Protein AF-A0A388S922-F1 (afdb_monomer_lite)

Foldseek 3Di:
DAADFPVVLLVVLVVVLVVLVVVLVVCCVVCVVCNVVSVVPSVLVSQQSVQLSVLCRRVRPCCVVPPDSCSNRDDPPDDDDD

Organism: NCBI:txid2259133

pLDDT: mean 91.3, std 11.34, range [52.66, 98.62]

Secondary structure (DSSP, 8-state):
-PPPP-HHHHHHHHHHHHHHHHHHHHHHHH-GGGHHHHIIIIIHHHHHHHHHHHHHTTTGGGHHHHS-HHHHHS--TTT---

Sequence (82 aa):
MTDPIQADWLLATLEDTRDALDTAIDSLSRHPEEAEEILTEEIAAAYAKLNYAVNTARCGAEGLDTMEDDELVAYPVKELPF

Structure (mmCIF, N/CA/C/O backbone):
data_AF-A0A388S922-F1
#
_entry.id   AF-A0A388S922-F1
#
loop_
_atom_site.group_PDB
_atom_site.id
_atom_site.type_symbol
_atom_site.label_atom_id
_atom_site.label_alt_id
_atom_site.label_comp_id
_atom_site.label_asym_id
_atom_site.label_entity_id
_atom_site.label_seq_id
_atom_site.pdbx_PDB_ins_code
_atom_site.Cartn_x
_atom_site.Cartn_y
_atom_site.Cartn_z
_atom_site.occupancy
_atom_site.B_iso_or_equiv
_atom_site.auth_seq_id
_atom_site.auth_comp_id
_atom_site.auth_asym_id
_atom_site.auth_atom_id
_atom_site.pdbx_PDB_model_num
ATOM 1 N N . MET A 1 1 ? 19.306 11.108 -19.112 1.00 52.66 1 MET A N 1
ATOM 2 C CA . MET A 1 1 ? 17.994 10.515 -19.436 1.00 52.66 1 MET A CA 1
ATOM 3 C C . MET A 1 1 ? 17.645 9.628 -18.266 1.00 52.66 1 MET A C 1
ATOM 5 O O . MET A 1 1 ? 18.472 8.796 -17.934 1.00 52.66 1 MET A O 1
ATOM 9 N N . THR A 1 2 ? 16.530 9.881 -17.590 1.00 70.00 2 THR A N 1
ATOM 10 C CA . THR A 1 2 ? 15.991 8.980 -16.564 1.00 70.00 2 THR A CA 1
ATOM 11 C C . THR A 1 2 ? 15.436 7.726 -17.232 1.00 70.00 2 THR A C 1
ATOM 13 O O . THR A 1 2 ? 14.901 7.820 -18.341 1.00 70.00 2 THR A O 1
ATOM 16 N N . ASP A 1 3 ? 15.575 6.576 -16.576 1.00 80.25 3 ASP A N 1
ATOM 17 C CA . ASP A 1 3 ? 15.024 5.313 -17.065 1.00 80.25 3 ASP A CA 1
ATOM 18 C C . ASP A 1 3 ? 13.493 5.394 -17.226 1.00 80.25 3 ASP A C 1
ATOM 20 O O . ASP A 1 3 ? 12.814 6.124 -16.480 1.00 80.25 3 ASP A O 1
ATOM 24 N N . PRO A 1 4 ? 12.922 4.706 -18.234 1.00 89.81 4 PRO A N 1
ATOM 25 C CA . PRO A 1 4 ? 11.479 4.695 -18.442 1.00 89.81 4 PRO A CA 1
ATOM 26 C C . PRO A 1 4 ? 10.754 4.063 -17.245 1.00 89.81 4 PRO A C 1
ATOM 28 O O . PRO A 1 4 ? 11.317 3.253 -16.516 1.00 89.81 4 PRO A O 1
ATOM 31 N N . ILE A 1 5 ? 9.484 4.432 -17.051 1.00 92.88 5 ILE A N 1
ATOM 32 C CA . ILE A 1 5 ? 8.637 3.784 -16.039 1.00 92.88 5 ILE A CA 1
ATOM 33 C C . ILE A 1 5 ? 8.429 2.320 -16.434 1.00 92.88 5 ILE A C 1
ATOM 35 O O . ILE A 1 5 ? 8.058 2.028 -17.573 1.00 92.88 5 ILE A O 1
ATOM 39 N N . GLN A 1 6 ? 8.610 1.417 -15.476 1.00 95.00 6 GLN A N 1
ATOM 40 C CA . GLN A 1 6 ? 8.309 0.000 -15.606 1.00 95.00 6 GLN A CA 1
ATOM 41 C C . GLN A 1 6 ? 6.824 -0.233 -15.300 1.00 95.00 6 GLN A C 1
ATOM 43 O O . GLN A 1 6 ? 6.423 -0.363 -14.147 1.00 95.00 6 GLN A O 1
ATOM 48 N N . ALA A 1 7 ? 5.989 -0.240 -16.342 1.00 95.44 7 ALA A N 1
ATOM 49 C CA . ALA A 1 7 ? 4.531 -0.254 -16.196 1.00 95.44 7 ALA A CA 1
ATOM 50 C C . ALA A 1 7 ? 3.990 -1.494 -15.461 1.00 95.44 7 ALA A C 1
ATOM 52 O O . ALA A 1 7 ? 3.127 -1.344 -14.601 1.00 95.44 7 ALA A O 1
ATOM 53 N N . ASP A 1 8 ? 4.511 -2.689 -15.755 1.00 96.62 8 ASP A N 1
ATOM 54 C CA . ASP A 1 8 ? 4.066 -3.931 -15.101 1.00 96.62 8 ASP A CA 1
ATOM 55 C C . ASP A 1 8 ? 4.413 -3.939 -13.605 1.00 96.62 8 ASP A C 1
ATOM 57 O O . ASP A 1 8 ? 3.620 -4.378 -12.775 1.00 96.62 8 ASP A O 1
ATOM 61 N N . TRP A 1 9 ? 5.577 -3.390 -13.250 1.00 96.12 9 TRP A N 1
ATOM 62 C CA . TRP A 1 9 ? 5.998 -3.237 -11.861 1.00 96.12 9 TRP A CA 1
ATOM 63 C C . TRP A 1 9 ? 5.150 -2.208 -11.112 1.00 96.12 9 TRP A C 1
ATOM 65 O O . TRP A 1 9 ? 4.677 -2.457 -10.001 1.00 96.12 9 TRP A O 1
ATOM 75 N N . LEU A 1 10 ? 4.920 -1.051 -11.737 1.00 96.38 10 LEU A N 1
ATOM 76 C CA . LEU A 1 10 ? 4.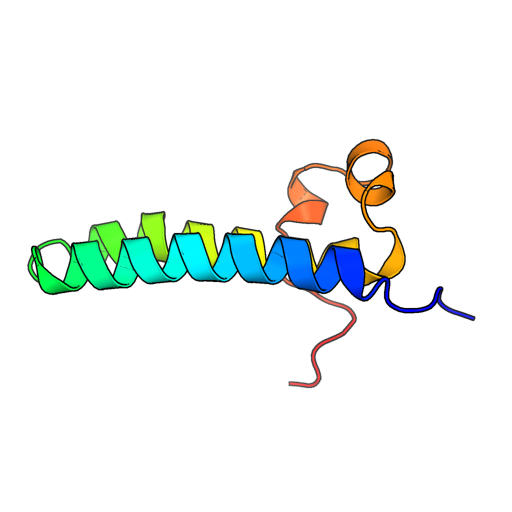059 -0.020 -11.175 1.00 96.38 10 LEU A CA 1
ATOM 77 C C . LEU A 1 10 ? 2.635 -0.553 -10.969 1.00 96.38 10 LEU A C 1
ATOM 79 O O . LEU A 1 10 ? 2.033 -0.293 -9.936 1.00 96.38 10 LEU A O 1
ATOM 83 N N . LEU A 1 11 ? 2.108 -1.338 -11.911 1.00 98.00 11 LEU A N 1
ATOM 84 C CA . LEU A 1 11 ? 0.813 -1.991 -11.744 1.00 98.00 11 LEU A CA 1
ATOM 85 C C . LEU A 1 11 ? 0.818 -2.936 -10.536 1.00 98.00 11 LEU A C 1
ATOM 87 O O . LEU A 1 11 ? -0.040 -2.791 -9.673 1.00 98.00 11 LEU A O 1
ATOM 91 N N . ALA A 1 12 ? 1.796 -3.839 -10.432 1.00 97.81 12 ALA A N 1
ATOM 92 C CA . ALA A 1 12 ? 1.872 -4.800 -9.329 1.00 97.81 12 ALA A CA 1
ATOM 93 C C . ALA A 1 12 ? 1.946 -4.119 -7.947 1.00 97.81 12 ALA A C 1
ATOM 95 O O . ALA A 1 12 ? 1.278 -4.530 -7.000 1.00 97.81 12 ALA A O 1
ATOM 96 N N . THR A 1 13 ? 2.720 -3.040 -7.828 1.00 97.31 13 THR A N 1
ATOM 97 C CA . THR A 1 13 ? 2.854 -2.277 -6.572 1.00 97.31 13 THR A CA 1
ATOM 98 C C . THR A 1 13 ? 1.618 -1.428 -6.249 1.00 97.31 13 THR A C 1
ATOM 100 O O . THR A 1 13 ? 1.266 -1.252 -5.079 1.00 97.31 13 THR A O 1
ATOM 103 N N . LEU A 1 14 ? 0.896 -0.947 -7.265 1.00 98.12 14 LEU A N 1
ATOM 104 C CA . LEU A 1 14 ? -0.407 -0.305 -7.078 1.00 98.12 14 LEU A CA 1
ATOM 105 C C . LEU A 1 14 ? -1.497 -1.304 -6.674 1.00 98.12 14 LEU A C 1
ATOM 107 O O . LEU A 1 14 ? -2.382 -0.941 -5.903 1.00 98.12 14 LEU A O 1
ATOM 111 N N . GLU A 1 15 ? -1.443 -2.548 -7.152 1.00 98.50 15 GLU A N 1
ATOM 112 C CA . GLU A 1 15 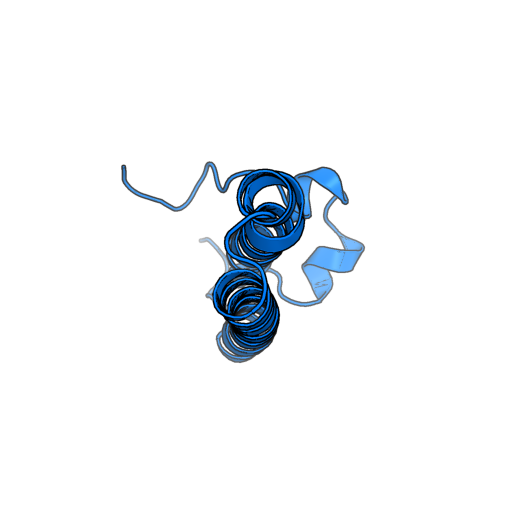? -2.346 -3.610 -6.695 1.00 98.50 15 GLU A CA 1
ATOM 113 C C . GLU A 1 15 ? -2.116 -3.937 -5.216 1.00 98.50 15 GLU A C 1
ATOM 115 O O . GLU A 1 15 ? -3.082 -4.003 -4.463 1.00 98.50 15 GLU A O 1
ATOM 120 N N . ASP A 1 16 ? -0.862 -4.005 -4.767 1.00 97.81 16 ASP A N 1
ATOM 121 C CA . ASP A 1 16 ? -0.532 -4.166 -3.344 1.00 97.81 16 ASP A CA 1
ATOM 122 C C . ASP A 1 16 ? -1.015 -2.972 -2.491 1.00 97.81 16 ASP A C 1
ATOM 124 O O . ASP A 1 16 ? -1.532 -3.133 -1.384 1.00 97.81 16 ASP A O 1
ATOM 128 N N . THR A 1 17 ? -0.916 -1.752 -3.028 1.00 98.00 17 THR A N 1
ATOM 129 C CA . THR A 1 17 ? -1.464 -0.549 -2.378 1.00 98.00 17 THR A CA 1
ATOM 130 C C . THR A 1 17 ? -2.993 -0.603 -2.288 1.00 98.00 17 THR A C 1
ATOM 132 O O . THR A 1 17 ? -3.561 -0.233 -1.259 1.00 98.00 17 THR A O 1
ATOM 135 N N . ARG A 1 18 ? -3.671 -1.073 -3.346 1.00 98.50 18 ARG A N 1
ATOM 136 C CA . ARG A 1 18 ? -5.128 -1.263 -3.360 1.00 98.50 18 ARG A CA 1
ATOM 137 C C . ARG A 1 18 ? -5.550 -2.257 -2.285 1.00 98.50 18 ARG A C 1
ATOM 139 O O . ARG A 1 18 ? -6.460 -1.943 -1.531 1.00 98.50 18 ARG A O 1
ATOM 146 N N . ASP A 1 19 ? -4.877 -3.396 -2.182 1.00 98.50 19 ASP A N 1
ATOM 147 C CA . ASP A 1 19 ? -5.227 -4.434 -1.209 1.00 98.50 19 ASP A CA 1
ATOM 148 C C . ASP A 1 19 ? -5.079 -3.926 0.243 1.00 98.50 19 ASP A C 1
ATOM 150 O O . ASP A 1 19 ? -5.924 -4.197 1.103 1.00 98.50 19 ASP A O 1
ATOM 154 N N . ALA A 1 20 ? -4.049 -3.115 0.518 1.00 98.19 20 ALA A N 1
ATOM 155 C CA . ALA A 1 20 ? -3.889 -2.453 1.815 1.00 98.19 20 ALA A CA 1
ATOM 156 C C . ALA A 1 20 ? -5.004 -1.430 2.096 1.00 98.19 20 ALA A C 1
ATOM 158 O O . ALA A 1 20 ? -5.513 -1.357 3.213 1.00 98.19 20 ALA A O 1
ATOM 159 N N . LEU A 1 21 ? -5.415 -0.663 1.083 1.00 98.31 21 LEU A N 1
ATOM 160 C CA . LEU A 1 21 ? -6.501 0.303 1.225 1.00 98.31 21 LEU A CA 1
ATOM 161 C C . LEU A 1 21 ? -7.865 -0.378 1.408 1.00 98.31 21 LEU A C 1
ATOM 163 O O . LEU A 1 21 ? -8.662 0.078 2.224 1.00 98.31 21 LEU A O 1
ATOM 167 N N . ASP A 1 22 ? -8.125 -1.471 0.691 1.00 98.62 22 ASP A N 1
ATOM 168 C CA . ASP A 1 22 ? -9.341 -2.270 0.857 1.00 98.62 22 ASP A CA 1
ATOM 169 C C . ASP A 1 22 ? -9.431 -2.832 2.284 1.00 98.62 22 ASP A C 1
ATOM 171 O O . ASP A 1 22 ? -10.512 -2.827 2.874 1.00 98.62 22 ASP A O 1
ATOM 175 N N . THR A 1 23 ? -8.29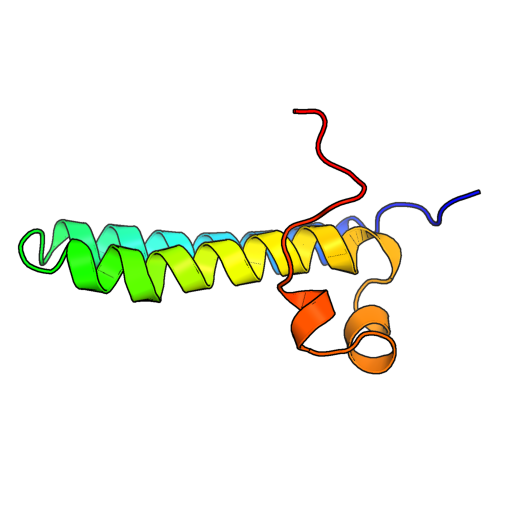4 -3.226 2.870 1.00 98.00 23 THR A N 1
ATOM 176 C CA . THR A 1 23 ? -8.208 -3.637 4.283 1.00 98.00 23 THR A CA 1
ATOM 177 C C . THR A 1 23 ? -8.593 -2.483 5.216 1.00 98.00 23 THR A C 1
ATOM 179 O O . THR A 1 23 ? -9.535 -2.634 5.990 1.00 98.00 23 THR A O 1
ATOM 182 N N . ALA A 1 24 ? -7.988 -1.300 5.048 1.00 98.44 24 ALA A N 1
ATOM 183 C CA . ALA A 1 24 ? -8.301 -0.114 5.855 1.00 98.44 24 ALA A CA 1
ATOM 184 C C . ALA A 1 24 ? -9.774 0.305 5.769 1.00 98.44 24 ALA A C 1
ATOM 186 O O . ALA A 1 24 ? -10.391 0.682 6.769 1.00 98.44 24 ALA A O 1
ATOM 187 N N . ILE A 1 25 ? -10.362 0.227 4.573 1.00 98.56 25 ILE A N 1
ATOM 188 C CA . ILE A 1 25 ? -11.779 0.528 4.351 1.00 98.56 25 ILE A CA 1
ATOM 189 C C . ILE A 1 25 ? -12.665 -0.489 5.074 1.00 98.56 25 ILE A C 1
ATOM 191 O O . ILE A 1 25 ? -13.652 -0.099 5.703 1.00 98.56 25 ILE A O 1
ATOM 195 N N . ASP A 1 26 ? -12.341 -1.776 4.981 1.00 98.62 26 ASP A N 1
ATOM 196 C CA . ASP A 1 26 ? -13.098 -2.852 5.616 1.00 98.62 26 ASP A CA 1
ATOM 197 C C . ASP A 1 26 ? -13.015 -2.770 7.150 1.00 98.62 26 ASP A C 1
ATOM 199 O O . ASP A 1 26 ? -14.055 -2.820 7.816 1.00 98.62 26 ASP A O 1
ATOM 203 N N . SER A 1 27 ? -11.820 -2.537 7.705 1.00 98.38 27 SER A N 1
ATOM 204 C CA . SER A 1 27 ? -11.600 -2.287 9.135 1.00 98.38 27 SER A CA 1
ATOM 205 C C . SER A 1 27 ? -12.423 -1.096 9.621 1.00 98.38 27 SER A C 1
ATOM 207 O O . SER A 1 27 ? -13.241 -1.242 10.529 1.00 98.38 27 SER A O 1
ATOM 209 N N . LEU A 1 28 ? -12.320 0.061 8.956 1.00 98.50 28 LEU A N 1
ATOM 210 C CA . LEU A 1 28 ? -13.028 1.278 9.371 1.00 98.50 28 LEU A CA 1
ATOM 211 C C . LEU A 1 28 ? -14.548 1.149 9.242 1.00 98.50 28 LEU A C 1
ATOM 213 O O . LEU A 1 28 ? -15.302 1.721 10.029 1.00 98.50 28 LEU A O 1
ATOM 217 N N . SER A 1 29 ? -15.012 0.382 8.254 1.00 98.44 29 SER A N 1
ATOM 218 C CA . SER A 1 29 ? -16.439 0.115 8.060 1.00 98.44 29 SER A CA 1
ATOM 219 C C . SER A 1 29 ? -17.024 -0.758 9.173 1.00 98.44 29 SER A C 1
ATOM 221 O O . SER A 1 29 ? -18.207 -0.621 9.492 1.00 98.44 29 SER A O 1
ATOM 223 N N . ARG A 1 30 ? -16.225 -1.662 9.752 1.00 98.38 30 ARG A N 1
ATOM 224 C CA . ARG A 1 30 ? -16.645 -2.549 10.850 1.00 98.38 30 ARG A CA 1
ATOM 225 C C . ARG A 1 30 ? -16.438 -1.928 12.228 1.00 98.38 30 ARG A C 1
ATOM 227 O O . ARG A 1 30 ? -17.272 -2.155 13.101 1.00 98.38 30 ARG A O 1
ATOM 234 N N . HIS A 1 31 ? -15.370 -1.151 12.382 1.00 98.12 31 HIS A N 1
ATOM 235 C CA . HIS A 1 31 ? -14.878 -0.616 13.650 1.00 98.12 31 HIS A CA 1
ATOM 236 C C . HIS A 1 31 ? -14.577 0.888 13.538 1.00 98.12 31 HIS A C 1
ATOM 238 O O . HIS A 1 31 ? -13.425 1.312 13.628 1.00 98.12 31 HIS A O 1
ATOM 244 N N . PRO A 1 32 ? -15.596 1.744 13.330 1.00 97.75 32 PRO A N 1
ATOM 245 C CA . PRO A 1 32 ? -15.390 3.191 13.238 1.00 97.75 32 PRO A CA 1
ATOM 246 C C . PRO A 1 32 ? -14.789 3.804 14.515 1.00 97.75 32 PRO A C 1
ATOM 248 O O . PRO A 1 32 ? -14.204 4.884 14.466 1.00 97.75 32 PRO A O 1
ATOM 251 N N . GLU A 1 33 ? -14.929 3.141 15.663 1.00 98.44 33 GLU A N 1
ATOM 252 C CA . GLU A 1 33 ? -14.302 3.514 16.931 1.00 98.44 33 GLU A CA 1
ATOM 253 C C . GLU A 1 33 ? -12.772 3.349 16.948 1.00 98.44 33 GLU A C 1
ATOM 255 O O . GLU A 1 33 ? -12.110 4.027 17.732 1.00 98.44 33 GLU A O 1
ATOM 260 N N . GLU A 1 34 ? -12.209 2.520 16.063 1.00 98.19 34 GLU A N 1
ATOM 261 C CA . GLU A 1 34 ? -10.766 2.255 15.933 1.00 98.19 34 GLU A CA 1
ATOM 262 C C . GLU A 1 34 ? -10.090 3.190 14.909 1.00 98.19 34 GLU A C 1
ATOM 264 O O . GLU A 1 34 ? -8.950 2.976 14.506 1.00 98.19 34 GLU A O 1
ATOM 269 N N . ALA A 1 35 ? -10.765 4.268 14.490 1.00 98.06 35 ALA A N 1
ATOM 270 C CA . ALA A 1 35 ? -10.299 5.158 13.423 1.00 98.06 35 ALA A CA 1
ATOM 271 C C . ALA A 1 35 ? -8.884 5.732 13.627 1.00 98.06 35 ALA A C 1
ATOM 273 O O . ALA A 1 35 ? -8.175 5.937 12.645 1.00 98.06 35 ALA A O 1
ATOM 274 N N . GLU A 1 36 ? -8.475 6.000 14.872 1.00 98.25 36 GLU A N 1
ATOM 275 C CA . GLU A 1 36 ? -7.120 6.488 15.172 1.00 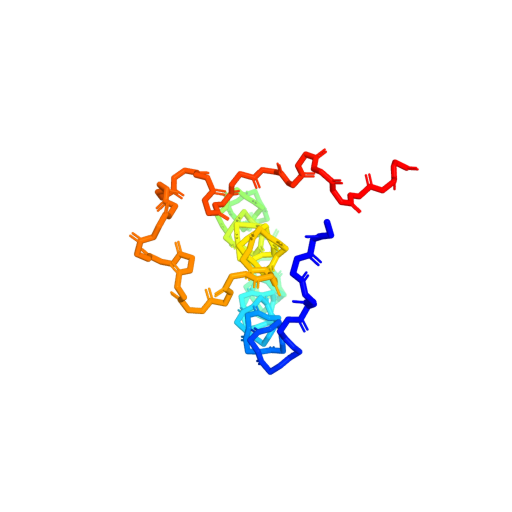98.25 36 GLU A CA 1
ATOM 276 C C . GLU A 1 36 ? -6.065 5.412 14.875 1.00 98.25 36 GLU A C 1
ATOM 278 O O . GLU A 1 36 ? -5.076 5.699 14.208 1.00 98.25 36 GLU A O 1
ATOM 283 N N . GLU A 1 37 ? -6.306 4.168 15.300 1.00 98.00 37 GLU A N 1
ATOM 284 C CA . GLU A 1 37 ? -5.406 3.032 15.067 1.00 98.00 37 GLU A CA 1
ATOM 285 C C . GLU A 1 37 ? -5.308 2.726 13.570 1.00 98.00 37 GLU A C 1
ATOM 287 O O . GLU A 1 37 ? -4.211 2.695 13.010 1.00 98.00 37 GLU A O 1
ATOM 292 N N . ILE A 1 38 ? -6.455 2.655 12.887 1.00 98.50 38 ILE A N 1
ATOM 293 C CA . ILE A 1 38 ? -6.532 2.451 11.434 1.00 98.50 38 ILE A CA 1
ATOM 294 C C . ILE A 1 38 ? -5.782 3.562 10.684 1.00 98.50 38 ILE A C 1
ATOM 296 O O . ILE A 1 38 ? -5.092 3.291 9.699 1.00 98.50 38 ILE A O 1
ATOM 300 N N . LEU A 1 39 ? -5.870 4.815 11.144 1.00 97.94 39 LEU A N 1
ATOM 301 C CA . LEU A 1 39 ? -5.130 5.929 10.553 1.00 97.94 39 LEU A CA 1
ATOM 302 C C . LEU A 1 39 ? -3.617 5.780 10.741 1.00 97.94 39 LEU A C 1
ATOM 304 O O . LEU A 1 39 ? -2.858 5.999 9.794 1.00 97.94 39 LEU A O 1
ATOM 308 N N . THR A 1 40 ? -3.172 5.441 11.950 1.00 97.50 40 THR A N 1
ATOM 309 C CA . THR A 1 40 ? -1.742 5.368 12.275 1.00 97.50 40 THR A CA 1
ATOM 310 C C . THR A 1 40 ? -1.058 4.096 11.787 1.00 97.50 40 THR A C 1
ATOM 312 O O . THR A 1 40 ? 0.161 4.105 11.633 1.00 97.50 40 THR A O 1
ATOM 315 N N . GLU A 1 41 ? -1.815 3.032 11.516 1.00 97.44 41 GLU A N 1
ATOM 316 C CA . GLU A 1 41 ? -1.278 1.726 11.129 1.00 97.44 41 GLU A CA 1
ATOM 317 C C . GLU A 1 41 ? -1.648 1.358 9.689 1.00 97.44 41 GLU A C 1
ATOM 319 O O . GLU A 1 41 ? -0.781 1.323 8.815 1.00 97.44 41 GLU A O 1
ATOM 324 N N . GLU A 1 42 ? -2.930 1.127 9.401 1.00 98.12 42 GLU A N 1
ATOM 325 C CA . GLU A 1 42 ? -3.364 0.590 8.105 1.00 98.12 42 GLU A CA 1
ATOM 326 C C . GLU A 1 42 ? -3.234 1.618 6.973 1.00 98.12 42 GLU A C 1
ATOM 328 O O . GLU A 1 42 ? -2.684 1.328 5.905 1.00 98.12 42 GLU A O 1
ATOM 333 N N . ILE A 1 43 ? -3.667 2.858 7.215 1.00 97.38 43 ILE A N 1
ATOM 334 C CA . ILE A 1 43 ? -3.505 3.949 6.247 1.00 97.38 43 ILE A CA 1
ATOM 335 C C . ILE A 1 43 ? -2.019 4.306 6.093 1.00 97.38 43 ILE A C 1
ATOM 337 O O . ILE A 1 43 ? -1.562 4.564 4.977 1.00 97.38 43 ILE A O 1
ATOM 341 N N . ALA A 1 44 ? -1.236 4.273 7.176 1.00 96.06 44 ALA A N 1
ATOM 342 C CA . ALA A 1 44 ? 0.212 4.468 7.105 1.00 96.06 44 ALA A CA 1
ATOM 343 C C . ALA A 1 44 ? 0.898 3.385 6.251 1.00 96.06 44 ALA A C 1
ATOM 345 O O . ALA A 1 44 ? 1.771 3.705 5.441 1.00 96.06 44 ALA A O 1
ATOM 346 N N . ALA A 1 45 ? 0.464 2.126 6.356 1.00 96.00 45 ALA A N 1
ATOM 347 C CA . ALA A 1 45 ? 0.946 1.036 5.512 1.00 96.00 45 ALA A CA 1
ATOM 348 C C . ALA A 1 45 ? 0.587 1.248 4.031 1.00 96.00 45 ALA A C 1
ATOM 350 O O . ALA A 1 45 ? 1.433 1.040 3.158 1.00 96.00 45 ALA A O 1
ATOM 351 N N . ALA A 1 46 ? -0.628 1.720 3.732 1.00 97.31 46 ALA A N 1
ATOM 352 C CA . ALA A 1 46 ? -1.018 2.078 2.369 1.00 97.31 46 ALA A CA 1
ATOM 353 C C . ALA A 1 46 ? -0.147 3.218 1.804 1.00 97.31 46 ALA A C 1
ATOM 355 O O . ALA A 1 46 ? 0.293 3.144 0.657 1.00 97.31 46 ALA A O 1
ATOM 356 N N . TYR A 1 47 ? 0.180 4.236 2.611 1.00 95.88 47 TYR A N 1
ATOM 357 C CA . TYR A 1 47 ? 1.121 5.287 2.205 1.00 95.88 47 TYR A CA 1
ATOM 358 C C . TYR A 1 47 ? 2.526 4.751 1.941 1.00 95.88 47 TYR A C 1
ATOM 360 O O . TYR A 1 47 ? 3.127 5.116 0.933 1.00 95.88 47 TYR A O 1
ATOM 368 N N . ALA A 1 48 ? 3.047 3.874 2.801 1.00 96.00 48 ALA A N 1
ATOM 369 C CA . ALA A 1 48 ? 4.355 3.259 2.596 1.00 96.00 48 ALA A CA 1
ATOM 370 C C . ALA A 1 48 ? 4.409 2.477 1.271 1.00 96.00 48 ALA A C 1
ATOM 372 O O . ALA A 1 48 ? 5.370 2.615 0.515 1.00 96.00 48 ALA A O 1
ATOM 373 N N . LYS A 1 49 ? 3.349 1.726 0.942 1.00 96.81 49 LYS A N 1
ATOM 374 C CA . LYS A 1 49 ? 3.221 0.994 -0.332 1.00 96.81 49 LYS A CA 1
ATOM 375 C C . LYS A 1 49 ? 3.101 1.925 -1.538 1.00 96.81 49 LYS A C 1
ATOM 377 O O . LYS A 1 49 ? 3.732 1.683 -2.566 1.00 96.81 49 LYS A O 1
ATOM 382 N N . LEU A 1 50 ? 2.366 3.028 -1.407 1.00 96.50 50 LEU A N 1
ATOM 383 C CA . LEU A 1 50 ? 2.270 4.027 -2.470 1.00 96.50 50 LEU A CA 1
ATOM 384 C C . LEU A 1 50 ? 3.619 4.717 -2.716 1.00 96.50 50 LEU A C 1
ATOM 386 O O . LEU A 1 50 ? 4.027 4.893 -3.864 1.00 96.50 50 LEU A O 1
ATOM 390 N N . ASN A 1 51 ? 4.332 5.068 -1.647 1.00 95.12 51 ASN A N 1
ATOM 391 C CA . ASN A 1 51 ? 5.679 5.623 -1.729 1.00 95.12 51 ASN A CA 1
ATOM 392 C C . ASN A 1 51 ? 6.630 4.627 -2.402 1.00 95.12 51 ASN A C 1
ATOM 394 O O . ASN A 1 51 ? 7.338 5.003 -3.333 1.00 95.12 51 ASN A O 1
ATOM 398 N N . TYR A 1 52 ? 6.559 3.351 -2.019 1.00 94.75 52 TYR A N 1
ATOM 399 C CA . TYR A 1 52 ? 7.305 2.263 -2.649 1.00 94.75 52 TYR A CA 1
ATOM 400 C C . TYR A 1 52 ? 7.049 2.162 -4.151 1.00 94.75 52 TYR A C 1
ATOM 402 O O . TYR A 1 52 ? 8.002 2.127 -4.933 1.00 94.75 52 TYR A O 1
ATOM 410 N N . ALA A 1 53 ? 5.783 2.192 -4.572 1.00 95.12 53 ALA A N 1
ATOM 411 C CA . ALA A 1 53 ? 5.409 2.166 -5.982 1.00 95.12 53 ALA A CA 1
ATOM 412 C C . ALA A 1 53 ? 6.055 3.323 -6.764 1.00 95.12 53 ALA A C 1
ATOM 414 O O . ALA A 1 53 ? 6.601 3.118 -7.848 1.00 95.12 53 ALA A O 1
ATOM 415 N N . VAL A 1 54 ? 6.044 4.536 -6.202 1.00 93.75 54 VAL A N 1
ATOM 416 C CA . VAL A 1 54 ? 6.619 5.731 -6.841 1.00 93.75 54 VAL A CA 1
ATOM 417 C C . VAL A 1 54 ? 8.147 5.670 -6.868 1.00 93.75 54 VAL A C 1
ATOM 419 O O . VAL A 1 54 ? 8.756 5.902 -7.913 1.00 93.75 54 VAL A O 1
ATOM 422 N N . ASN A 1 55 ? 8.774 5.336 -5.740 1.00 93.00 55 ASN A N 1
ATOM 423 C CA . ASN A 1 55 ? 10.227 5.316 -5.588 1.00 93.00 55 ASN A CA 1
ATOM 424 C C . ASN A 1 55 ? 10.879 4.228 -6.452 1.00 93.00 55 ASN A C 1
ATOM 426 O O . ASN A 1 55 ? 11.971 4.438 -6.982 1.00 93.00 55 ASN A O 1
ATOM 430 N N . THR A 1 56 ? 10.183 3.107 -6.664 1.00 93.38 56 THR A N 1
ATOM 431 C CA . THR A 1 56 ? 10.679 1.980 -7.466 1.00 93.38 56 THR A CA 1
ATOM 432 C C . THR A 1 56 ? 10.186 1.973 -8.913 1.00 93.38 56 THR A C 1
ATOM 434 O O . THR A 1 56 ? 10.610 1.130 -9.699 1.00 93.38 56 THR A O 1
ATOM 437 N N . ALA A 1 57 ? 9.352 2.932 -9.331 1.00 93.94 57 ALA A N 1
ATOM 438 C CA . ALA A 1 57 ? 8.703 2.932 -10.649 1.00 93.94 57 ALA A CA 1
ATOM 439 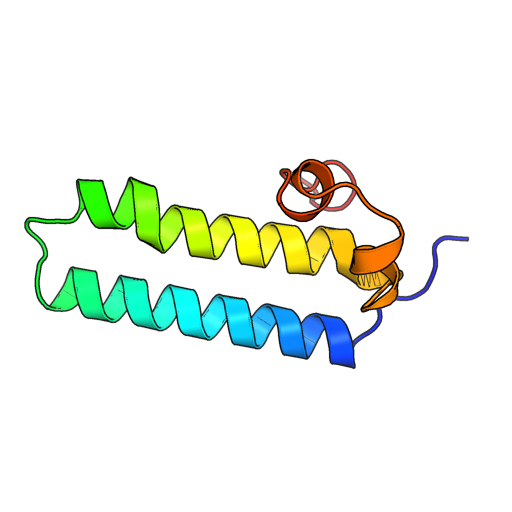C C . ALA A 1 57 ? 9.670 2.827 -11.847 1.00 93.94 57 ALA A C 1
ATOM 441 O O . ALA A 1 57 ? 9.256 2.425 -12.934 1.00 93.94 57 ALA A O 1
ATOM 442 N N . ARG A 1 58 ? 10.942 3.216 -11.684 1.00 91.00 58 ARG A N 1
ATOM 443 C CA . ARG A 1 58 ? 11.961 3.219 -12.753 1.00 91.00 58 ARG A CA 1
ATOM 444 C C . ARG A 1 58 ? 12.967 2.074 -12.653 1.00 91.00 58 ARG A C 1
ATOM 446 O O . ARG A 1 58 ? 13.415 1.586 -13.687 1.00 91.00 58 ARG A O 1
ATOM 453 N N . CYS A 1 59 ? 13.299 1.632 -11.442 1.00 90.56 59 CYS A N 1
ATOM 454 C CA . CYS A 1 59 ? 14.222 0.517 -11.198 1.00 90.56 59 CYS A CA 1
ATOM 455 C C . CYS A 1 59 ? 13.509 -0.842 -11.113 1.00 90.56 59 CYS A C 1
ATOM 457 O O . CYS A 1 59 ? 14.119 -1.877 -11.370 1.00 90.56 59 CYS A O 1
ATOM 459 N N . GLY A 1 60 ? 12.208 -0.857 -10.827 1.00 90.25 60 GLY A N 1
ATOM 460 C CA . GLY A 1 60 ? 11.433 -2.079 -10.679 1.00 90.25 60 GLY A CA 1
ATOM 461 C C . GLY A 1 60 ? 11.933 -2.953 -9.539 1.00 90.25 60 GLY A C 1
ATOM 462 O O . GLY A 1 60 ? 12.325 -2.452 -8.486 1.00 90.25 60 GLY A O 1
ATOM 463 N N . ALA A 1 61 ? 11.973 -4.265 -9.784 1.00 89.00 61 ALA A N 1
ATOM 464 C CA . ALA A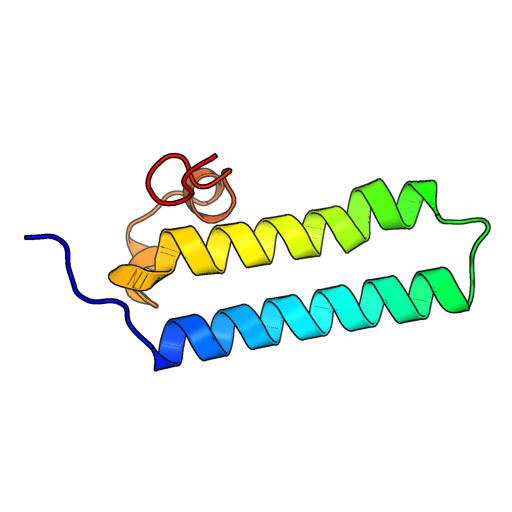 1 61 ? 12.467 -5.249 -8.823 1.00 89.00 61 ALA A CA 1
ATOM 465 C C . ALA A 1 61 ? 13.912 -4.986 -8.381 1.00 89.00 61 ALA A C 1
ATOM 467 O O . ALA A 1 61 ? 14.241 -5.244 -7.229 1.00 89.00 61 ALA A O 1
ATOM 468 N N . GLU A 1 62 ? 14.751 -4.415 -9.252 1.00 88.62 62 GLU A N 1
ATOM 469 C CA . GLU A 1 62 ? 16.137 -4.074 -8.905 1.00 88.62 62 GLU A CA 1
ATOM 470 C C . GLU A 1 62 ? 16.209 -3.019 -7.790 1.00 88.62 62 GLU A C 1
ATOM 472 O O . GLU A 1 62 ? 17.213 -2.934 -7.086 1.00 88.62 62 GLU A O 1
ATOM 477 N N . GLY A 1 63 ? 15.142 -2.238 -7.576 1.00 83.00 63 GLY A N 1
ATOM 478 C CA . GLY A 1 63 ? 15.042 -1.300 -6.457 1.00 83.00 63 GLY A CA 1
ATOM 479 C C . GLY A 1 63 ? 15.214 -1.976 -5.097 1.00 83.00 63 GLY A C 1
ATOM 480 O O . GLY A 1 63 ? 15.816 -1.390 -4.207 1.00 83.00 63 GLY A O 1
ATOM 481 N N . LEU A 1 64 ? 14.776 -3.232 -4.961 1.00 85.12 64 LEU A N 1
ATOM 482 C CA . LEU A 1 64 ? 14.918 -4.014 -3.727 1.00 85.12 64 LEU A CA 1
ATOM 483 C C . LEU A 1 64 ? 16.373 -4.361 -3.395 1.00 85.12 64 LEU A C 1
ATOM 485 O O . LEU A 1 64 ? 16.711 -4.524 -2.230 1.00 85.12 64 LEU A O 1
ATOM 489 N N . ASP A 1 65 ? 17.221 -4.481 -4.415 1.00 88.75 65 ASP A N 1
ATOM 490 C CA . ASP A 1 65 ? 18.633 -4.830 -4.246 1.00 88.75 65 ASP A CA 1
ATOM 491 C C . ASP A 1 65 ? 19.537 -3.588 -4.176 1.00 88.75 65 ASP A C 1
ATOM 493 O O . ASP A 1 65 ? 20.725 -3.698 -3.866 1.00 88.75 65 ASP A O 1
ATOM 497 N N . THR A 1 66 ? 19.007 -2.412 -4.528 1.00 87.25 66 THR A N 1
ATOM 498 C CA . THR A 1 66 ? 19.811 -1.206 -4.786 1.00 87.25 66 THR A CA 1
ATOM 499 C C . THR A 1 66 ? 19.467 -0.012 -3.905 1.00 87.25 66 THR A C 1
ATOM 501 O O . THR A 1 66 ? 20.270 0.919 -3.841 1.00 87.25 66 THR A O 1
ATOM 504 N N . MET A 1 67 ? 18.311 -0.026 -3.242 1.00 89.56 67 MET A N 1
ATOM 505 C CA . MET A 1 67 ? 17.842 1.047 -2.365 1.00 89.56 67 MET A CA 1
ATOM 506 C C . MET A 1 67 ? 17.812 0.578 -0.913 1.00 89.56 67 MET A C 1
ATOM 508 O O . MET A 1 67 ? 17.566 -0.595 -0.642 1.00 89.56 67 MET A O 1
ATOM 512 N N . GLU A 1 68 ? 18.029 1.501 0.020 1.00 90.75 68 GLU A N 1
ATOM 513 C CA . GLU A 1 68 ? 17.835 1.215 1.443 1.00 90.75 68 GLU A CA 1
ATOM 514 C C . GLU A 1 68 ? 16.334 1.121 1.778 1.00 90.75 68 GLU A C 1
ATOM 516 O O . GLU A 1 68 ? 15.505 1.799 1.163 1.00 90.75 68 GLU A O 1
ATOM 521 N N . ASP A 1 69 ? 15.975 0.340 2.800 1.00 87.88 69 ASP A N 1
ATOM 522 C CA . ASP A 1 69 ? 14.573 0.126 3.205 1.00 87.88 69 ASP A CA 1
ATOM 523 C C . ASP A 1 69 ? 13.828 1.441 3.500 1.00 87.88 69 ASP A C 1
ATOM 525 O O . ASP A 1 69 ? 12.667 1.616 3.123 1.00 87.88 69 ASP A O 1
ATOM 529 N N . ASP A 1 70 ? 14.505 2.407 4.124 1.00 90.75 70 ASP A N 1
ATOM 530 C CA . ASP A 1 70 ? 13.925 3.722 4.406 1.00 90.75 70 ASP A CA 1
ATOM 531 C C . ASP A 1 70 ? 13.685 4.529 3.119 1.00 90.75 70 ASP A C 1
ATOM 533 O O . ASP A 1 70 ? 12.709 5.275 3.025 1.00 90.75 70 ASP A O 1
ATOM 537 N N . GLU A 1 71 ? 14.542 4.380 2.103 1.00 90.25 71 GLU A N 1
ATOM 538 C CA . GLU A 1 71 ? 14.387 5.060 0.810 1.00 90.25 71 GLU A CA 1
ATOM 539 C C . GLU A 1 71 ? 13.218 4.493 0.008 1.00 90.25 71 GLU A C 1
ATOM 541 O O . GLU A 1 71 ? 12.560 5.229 -0.728 1.00 90.25 71 GLU A O 1
ATOM 546 N N . LEU A 1 72 ? 12.937 3.200 0.168 1.00 90.75 72 LEU A N 1
ATOM 547 C CA . LEU A 1 72 ? 11.816 2.530 -0.474 1.00 90.75 72 LEU A CA 1
ATOM 548 C C . LEU A 1 72 ? 10.481 3.157 -0.055 1.00 90.75 72 LEU A C 1
ATOM 550 O O . LEU A 1 72 ? 9.651 3.449 -0.912 1.00 90.75 72 LEU A O 1
ATOM 554 N N . VAL A 1 73 ? 10.291 3.445 1.232 1.00 92.94 73 VAL A N 1
ATOM 555 C CA . VAL A 1 73 ? 9.009 3.938 1.772 1.00 92.94 73 VAL A CA 1
ATOM 556 C C . VAL A 1 73 ? 8.981 5.443 2.052 1.00 92.94 73 VAL A C 1
ATOM 558 O O . VAL A 1 73 ? 7.940 5.977 2.448 1.00 92.94 73 VAL A O 1
ATOM 561 N N . ALA A 1 74 ? 10.093 6.151 1.838 1.00 91.88 74 ALA A N 1
ATOM 562 C CA . ALA A 1 74 ? 10.181 7.596 2.025 1.00 91.88 74 ALA A CA 1
ATOM 563 C C . ALA A 1 74 ? 9.225 8.364 1.103 1.00 91.88 74 ALA A C 1
ATOM 565 O O . ALA A 1 74 ? 8.952 7.963 -0.029 1.00 91.88 74 ALA A O 1
ATOM 566 N N . TYR A 1 75 ? 8.767 9.530 1.564 1.00 89.62 75 TYR A N 1
ATOM 567 C CA . TYR A 1 75 ? 7.940 10.411 0.744 1.00 89.62 75 TYR A CA 1
ATOM 568 C C . TYR A 1 75 ? 8.652 10.761 -0.583 1.00 89.62 75 TYR A C 1
ATOM 570 O O . TYR A 1 75 ? 9.802 11.216 -0.538 1.00 89.62 75 TYR A O 1
ATOM 578 N N . PRO A 1 76 ? 8.005 10.612 -1.756 1.00 84.06 76 PRO A N 1
ATOM 579 C CA . PRO A 1 76 ? 8.665 10.810 -3.041 1.00 84.06 76 PRO A CA 1
ATOM 580 C C . PRO A 1 76 ? 9.045 12.276 -3.272 1.00 84.06 76 PRO A C 1
ATOM 582 O O . PRO A 1 76 ? 8.225 13.114 -3.640 1.00 84.06 76 PRO A O 1
ATOM 585 N N . VAL A 1 77 ? 10.325 12.605 -3.091 1.00 72.12 77 VAL A N 1
ATOM 586 C CA . VAL A 1 77 ? 10.820 13.994 -3.183 1.00 72.12 77 VAL A CA 1
ATOM 587 C C . VAL A 1 77 ? 10.947 14.478 -4.638 1.00 72.12 77 VAL A C 1
ATOM 589 O O . VAL A 1 77 ? 11.006 15.679 -4.893 1.00 72.12 77 VAL A O 1
ATOM 592 N N . LYS A 1 78 ? 11.028 13.557 -5.610 1.00 62.69 78 LYS A N 1
ATOM 593 C CA . LYS A 1 78 ? 11.454 13.874 -6.986 1.00 62.69 78 LYS A CA 1
ATOM 594 C C . LYS A 1 78 ? 10.335 14.001 -8.025 1.00 62.69 78 LYS A C 1
ATOM 596 O O . LYS A 1 78 ? 10.594 14.615 -9.056 1.00 62.69 78 LYS A O 1
ATOM 601 N N . GLU A 1 79 ? 9.142 13.439 -7.805 1.00 61.66 79 GLU A N 1
ATOM 602 C CA . GLU A 1 79 ? 8.180 13.221 -8.910 1.00 61.66 79 GLU A CA 1
ATOM 603 C C . GLU A 1 79 ? 6.777 13.825 -8.734 1.00 61.66 79 GLU A C 1
ATOM 605 O O . GLU A 1 79 ? 6.029 13.864 -9.709 1.00 61.66 79 GLU A O 1
ATOM 610 N N . LEU A 1 80 ? 6.406 14.352 -7.563 1.00 54.25 80 LEU A N 1
ATOM 611 C CA . LEU A 1 80 ? 5.069 14.927 -7.369 1.00 54.25 80 LEU A CA 1
ATOM 612 C C . LEU A 1 80 ? 5.108 16.463 -7.464 1.00 54.25 80 LEU A C 1
ATOM 614 O O . LEU A 1 80 ? 5.708 17.105 -6.597 1.00 54.25 80 LEU A O 1
ATOM 618 N N . PRO A 1 81 ? 4.501 17.079 -8.500 1.00 52.72 81 PRO A N 1
ATOM 619 C CA . PRO A 1 81 ? 4.269 18.514 -8.498 1.00 52.72 81 PRO A CA 1
ATOM 620 C C . PRO A 1 81 ? 3.228 18.807 -7.414 1.00 52.72 81 PRO A C 1
ATOM 622 O O . PRO A 1 81 ? 2.152 18.211 -7.423 1.00 52.72 81 PRO A O 1
ATOM 625 N N . PHE A 1 82 ? 3.596 19.665 -6.465 1.00 53.50 82 PHE A N 1
ATOM 626 C CA . PHE A 1 82 ? 2.718 20.147 -5.396 1.00 53.50 82 PHE A CA 1
ATOM 627 C C . PHE A 1 82 ? 1.363 20.632 -5.928 1.00 53.50 82 PHE A C 1
ATOM 629 O O . PHE A 1 82 ? 1.363 21.321 -6.979 1.00 53.50 82 PHE A O 1
#

Radius of gyration: 14.32 Å; chains: 1; bounding box: 36×25×36 Å